Protein AF-A0ABD6AUE1-F1 (afdb_monomer_lite)

Organism: NCBI:txid2071873

pLDDT: mean 73.83, std 18.12, range [36.0, 93.94]

Structure (mmCIF, N/CA/C/O b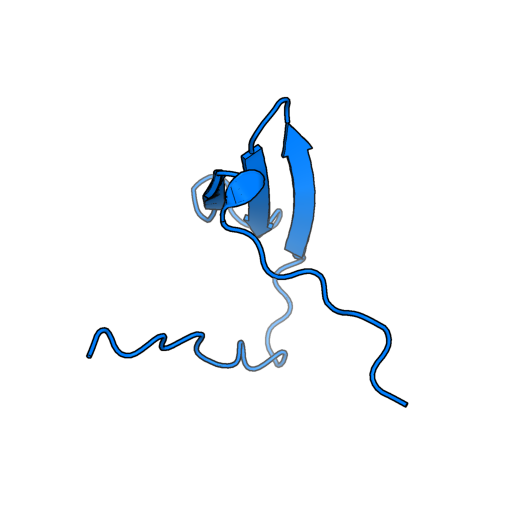ackbone):
data_AF-A0ABD6AUE1-F1
#
_entry.id   AF-A0ABD6AUE1-F1
#
loop_
_atom_site.group_PDB
_atom_site.id
_atom_site.type_symbol
_atom_site.label_atom_id
_atom_site.label_alt_id
_atom_site.label_comp_id
_atom_site.label_asym_id
_atom_site.label_entity_id
_atom_site.label_seq_id
_atom_site.pdbx_PDB_ins_code
_atom_site.Cartn_x
_atom_site.Cartn_y
_atom_site.Cartn_z
_atom_site.occupancy
_atom_site.B_iso_or_equiv
_atom_site.auth_seq_id
_atom_site.auth_comp_id
_atom_site.auth_asym_id
_atom_site.auth_atom_id
_atom_site.pdbx_PDB_model_num
ATOM 1 N N . MET A 1 1 ? -20.445 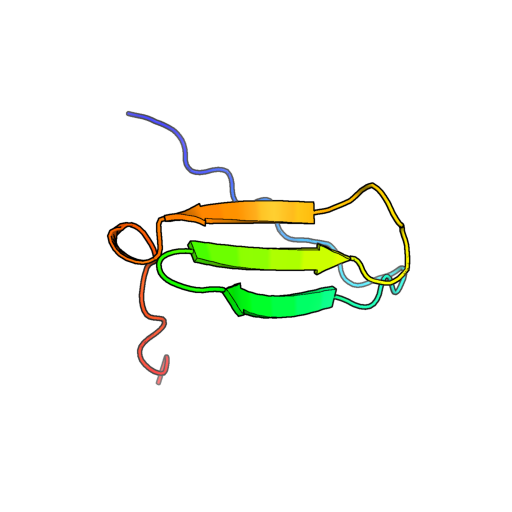6.292 -12.505 1.00 36.00 1 MET A N 1
ATOM 2 C CA . MET A 1 1 ? -19.748 5.042 -12.142 1.00 36.00 1 MET A CA 1
ATOM 3 C C . MET A 1 1 ? -18.262 5.349 -12.136 1.00 36.00 1 MET A C 1
ATOM 5 O O . MET A 1 1 ? -17.792 5.781 -13.182 1.00 36.00 1 MET A O 1
ATOM 9 N N . PRO A 1 2 ? -17.534 5.261 -11.013 1.00 41.94 2 PRO A N 1
ATOM 10 C CA . PRO A 1 2 ? -16.094 5.453 -11.066 1.00 41.94 2 PRO A CA 1
ATOM 11 C C . PRO A 1 2 ? -15.480 4.236 -11.763 1.00 41.94 2 PRO A C 1
ATOM 13 O O . PRO A 1 2 ? -15.633 3.103 -11.308 1.00 41.94 2 PRO A O 1
ATOM 16 N N . SER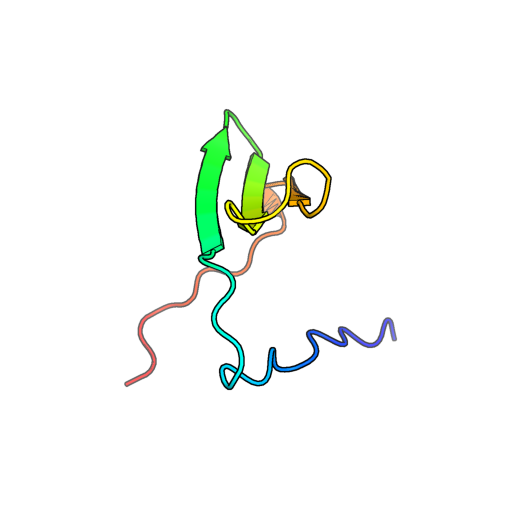 A 1 3 ? -14.846 4.470 -12.908 1.00 46.94 3 SER A N 1
ATOM 17 C CA . SER A 1 3 ? -14.071 3.461 -13.621 1.00 46.94 3 SER A CA 1
ATOM 18 C C . SER A 1 3 ? -12.859 3.100 -12.767 1.00 46.94 3 SER A C 1
ATOM 20 O O . SER A 1 3 ? -11.936 3.900 -12.639 1.00 46.94 3 SER A O 1
ATOM 22 N N . ASN A 1 4 ? -12.862 1.916 -12.154 1.00 49.50 4 ASN A N 1
ATOM 23 C CA . ASN A 1 4 ? -11.666 1.367 -11.526 1.00 49.50 4 ASN A CA 1
ATOM 24 C C . ASN A 1 4 ? -10.724 0.881 -12.634 1.00 49.50 4 ASN A C 1
ATOM 26 O O . ASN A 1 4 ? -10.785 -0.267 -13.068 1.00 49.50 4 ASN A O 1
ATOM 30 N N . SER A 1 5 ? -9.898 1.788 -13.146 1.00 46.16 5 SER A N 1
ATOM 31 C CA . SER A 1 5 ? -8.812 1.466 -14.063 1.00 46.16 5 SER A CA 1
ATOM 32 C C . SER A 1 5 ? -7.592 1.019 -13.259 1.00 46.16 5 SER A C 1
ATOM 34 O O . SER A 1 5 ? -6.610 1.752 -13.150 1.00 46.16 5 SER A O 1
ATOM 36 N N . ALA A 1 6 ? -7.643 -0.184 -12.688 1.00 46.59 6 ALA A N 1
ATOM 37 C CA . ALA A 1 6 ? -6.415 -0.891 -12.351 1.00 46.59 6 ALA A CA 1
ATOM 38 C C . ALA A 1 6 ? -5.770 -1.303 -13.683 1.00 46.59 6 ALA A C 1
ATOM 40 O O . ALA A 1 6 ? -6.126 -2.320 -14.279 1.00 46.59 6 ALA A O 1
ATOM 41 N N . ALA A 1 7 ? -4.911 -0.436 -14.223 1.00 46.47 7 ALA A N 1
ATOM 42 C CA . ALA A 1 7 ? -4.149 -0.735 -15.425 1.00 46.47 7 ALA A CA 1
ATOM 43 C C . ALA A 1 7 ? -3.266 -1.960 -15.154 1.00 46.47 7 ALA A C 1
ATOM 45 O O . ALA A 1 7 ? -2.590 -2.021 -14.126 1.00 46.47 7 ALA A O 1
ATOM 46 N N . ARG A 1 8 ? -3.286 -2.946 -16.060 1.00 46.97 8 ARG A N 1
ATOM 47 C CA . ARG A 1 8 ? -2.325 -4.052 -16.021 1.00 46.97 8 ARG A CA 1
ATOM 48 C C . ARG A 1 8 ? -0.922 -3.455 -16.098 1.00 46.97 8 ARG A C 1
ATOM 50 O O . ARG A 1 8 ? -0.599 -2.797 -17.083 1.00 46.97 8 ARG A O 1
ATOM 57 N N . ALA A 1 9 ? -0.120 -3.677 -15.061 1.00 51.53 9 ALA A N 1
ATOM 58 C CA . ALA A 1 9 ? 1.314 -3.471 -15.143 1.00 51.53 9 ALA A CA 1
ATOM 59 C C . ALA A 1 9 ? 1.852 -4.539 -16.099 1.00 51.53 9 ALA A C 1
ATOM 61 O O . ALA A 1 9 ? 1.819 -5.729 -15.785 1.00 51.53 9 ALA A O 1
ATOM 62 N N . ASP A 1 10 ? 2.248 -4.124 -17.298 1.00 50.06 10 ASP A N 1
ATOM 63 C CA . ASP A 1 10 ? 2.951 -4.992 -18.233 1.00 50.06 10 ASP A CA 1
ATOM 64 C C . ASP A 1 10 ? 4.302 -5.332 -17.588 1.00 50.06 10 ASP A C 1
ATOM 66 O O . ASP A 1 10 ? 5.196 -4.490 -17.501 1.00 50.06 10 ASP A O 1
ATOM 70 N N . ALA A 1 11 ? 4.414 -6.547 -17.049 1.00 52.56 11 ALA A N 1
ATOM 71 C CA . ALA A 1 11 ? 5.568 -7.057 -16.307 1.00 52.56 11 ALA A CA 1
ATOM 72 C C . ALA A 1 11 ? 6.724 -7.426 -17.253 1.00 52.56 11 ALA A C 1
ATOM 74 O O . ALA A 1 11 ? 7.181 -8.563 -17.285 1.00 52.56 11 ALA A O 1
ATOM 75 N N . SER A 1 12 ? 7.124 -6.479 -18.102 1.00 51.34 12 SER A N 1
ATOM 76 C CA . SER A 1 12 ? 8.152 -6.680 -19.132 1.00 51.34 12 SER A CA 1
ATOM 77 C C . SER A 1 12 ? 9.363 -5.749 -18.951 1.00 51.34 12 SER A C 1
ATOM 79 O O . SER A 1 12 ? 10.122 -5.534 -19.893 1.00 51.34 12 SER A O 1
ATOM 81 N N . GLY A 1 13 ? 9.539 -5.174 -17.757 1.00 56.12 13 GLY A N 1
ATOM 82 C CA . GLY A 1 13 ? 10.630 -4.260 -17.404 1.00 56.12 13 GLY A CA 1
ATOM 83 C C . GLY A 1 13 ? 10.676 -4.062 -15.889 1.00 56.12 13 GLY A C 1
ATOM 84 O O . GLY A 1 13 ? 10.013 -3.175 -15.360 1.00 56.12 13 GLY A O 1
ATOM 85 N N . ASP A 1 14 ? 11.387 -4.964 -15.216 1.00 65.00 14 ASP A N 1
ATOM 86 C CA . ASP A 1 14 ? 11.142 -5.455 -13.851 1.00 65.00 14 ASP A CA 1
ATOM 87 C C . ASP A 1 14 ? 11.431 -4.457 -12.712 1.00 65.00 14 ASP A C 1
ATOM 89 O O . ASP A 1 14 ? 12.469 -4.516 -12.054 1.00 65.00 14 ASP A O 1
ATOM 93 N N . GLY A 1 15 ? 10.492 -3.554 -12.430 1.00 68.12 15 GLY A N 1
ATOM 94 C CA . GLY A 1 15 ? 10.405 -2.932 -11.106 1.00 68.12 15 GLY A CA 1
ATOM 95 C C . GLY A 1 15 ? 9.935 -3.966 -10.081 1.00 68.12 15 GLY A C 1
ATOM 96 O O . GLY A 1 15 ? 8.900 -4.609 -10.272 1.00 68.12 15 GLY A O 1
ATOM 97 N N . GLU A 1 16 ? 10.690 -4.158 -9.000 1.00 81.12 16 GLU A N 1
ATOM 98 C CA . GLU A 1 16 ? 10.276 -5.036 -7.905 1.00 81.12 16 GLU A CA 1
ATOM 99 C C . GLU A 1 16 ? 9.166 -4.353 -7.097 1.00 81.12 16 GLU A C 1
ATOM 101 O O . GLU A 1 16 ? 9.322 -3.227 -6.632 1.00 81.12 16 GLU A O 1
ATOM 106 N N . VAL A 1 17 ? 8.032 -5.030 -6.910 1.00 87.00 17 VAL A N 1
ATOM 107 C CA . VAL A 1 17 ? 6.897 -4.492 -6.148 1.00 87.00 17 VAL A CA 1
ATOM 108 C C . VAL A 1 17 ? 6.728 -5.266 -4.849 1.00 87.00 17 VAL A C 1
ATOM 110 O O . VAL A 1 17 ? 6.644 -6.494 -4.849 1.00 87.00 17 VAL A O 1
ATOM 113 N N . MET A 1 18 ? 6.608 -4.540 -3.738 1.00 87.94 18 MET A N 1
ATOM 114 C CA . MET A 1 18 ? 6.260 -5.094 -2.432 1.00 87.94 18 MET A CA 1
ATOM 115 C C . MET A 1 18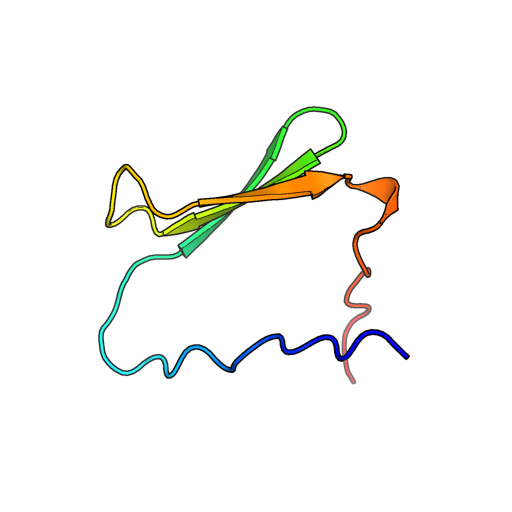 ? 4.917 -4.552 -1.952 1.00 87.94 18 MET A C 1
ATOM 117 O O . MET A 1 18 ? 4.571 -3.391 -2.172 1.00 87.94 18 MET A O 1
ATOM 121 N N . ALA A 1 19 ? 4.179 -5.398 -1.237 1.00 89.81 19 ALA A N 1
ATOM 122 C CA . ALA A 1 19 ? 2.970 -5.009 -0.530 1.00 89.81 19 ALA A CA 1
ATOM 123 C C . ALA A 1 19 ? 3.134 -5.261 0.971 1.00 89.81 19 ALA A C 1
ATOM 125 O O . ALA A 1 19 ? 3.636 -6.307 1.384 1.00 89.81 19 ALA A O 1
ATOM 126 N N . ALA A 1 20 ? 2.694 -4.308 1.787 1.00 89.69 20 ALA A N 1
ATOM 127 C CA . ALA A 1 20 ? 2.741 -4.404 3.239 1.00 89.69 20 ALA A CA 1
ATOM 128 C C . ALA A 1 20 ? 1.487 -3.798 3.872 1.00 89.69 20 ALA A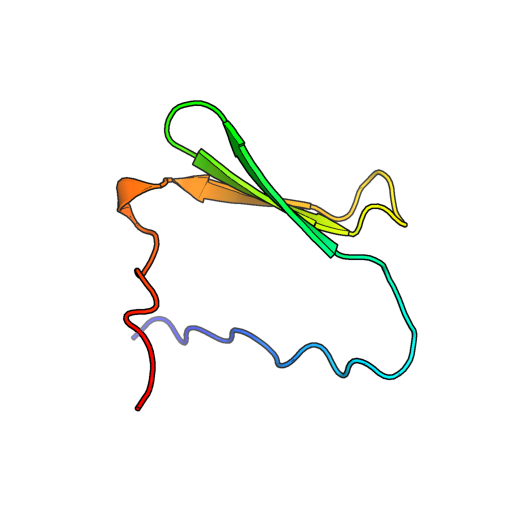 C 1
ATOM 130 O O . ALA A 1 20 ? 0.871 -2.875 3.335 1.00 89.69 20 ALA A O 1
ATOM 131 N N . ILE A 1 21 ? 1.131 -4.295 5.055 1.00 91.56 21 ILE A N 1
ATOM 132 C CA . ILE A 1 21 ? 0.096 -3.690 5.892 1.00 91.56 21 ILE A CA 1
ATOM 133 C C . ILE A 1 21 ? 0.786 -2.828 6.947 1.00 91.56 21 ILE A C 1
ATOM 135 O O . ILE A 1 21 ? 1.611 -3.320 7.714 1.00 91.56 21 ILE A O 1
ATOM 139 N N . SER A 1 22 ? 0.426 -1.546 6.999 1.00 87.75 22 SER A N 1
ATOM 140 C CA . SER A 1 22 ? 0.894 -0.602 8.016 1.00 87.75 22 SER A CA 1
ATOM 141 C C . SER A 1 22 ? -0.309 -0.022 8.753 1.00 87.75 22 SER A C 1
ATOM 143 O O . SER A 1 22 ? -1.051 0.818 8.232 1.00 87.75 22 SER A O 1
ATOM 145 N N . GLY A 1 23 ? -0.559 -0.537 9.959 1.00 92.75 23 GLY A N 1
ATOM 146 C CA . GLY A 1 23 ? -1.768 -0.233 10.721 1.00 92.75 23 GLY A CA 1
ATOM 147 C C . GLY A 1 23 ? -3.033 -0.597 9.939 1.00 92.75 23 GLY A C 1
ATOM 148 O O . GLY A 1 23 ? -3.253 -1.754 9.602 1.00 92.75 23 GLY A O 1
ATOM 149 N N . GLN A 1 24 ? -3.864 0.404 9.638 1.00 93.94 24 GLN A N 1
ATOM 150 C CA . GLN A 1 24 ? -5.129 0.241 8.905 1.00 93.94 24 GLN A CA 1
ATOM 151 C C . GLN A 1 24 ? -4.999 0.556 7.407 1.00 93.94 24 GLN A C 1
ATOM 153 O O . GLN A 1 24 ? -5.985 0.927 6.764 1.00 93.94 24 GLN A O 1
ATOM 158 N N . ARG A 1 25 ? -3.791 0.474 6.839 1.00 91.88 25 ARG A N 1
ATOM 159 C CA . ARG A 1 25 ? -3.552 0.760 5.419 1.00 91.88 25 ARG A CA 1
ATOM 160 C C . ARG A 1 25 ? -2.804 -0.372 4.735 1.00 91.88 25 ARG A C 1
ATOM 162 O O . ARG A 1 25 ? -1.878 -0.940 5.308 1.00 91.88 25 ARG A O 1
ATOM 169 N N . LEU A 1 26 ? -3.194 -0.642 3.495 1.00 91.00 26 LEU A N 1
ATOM 170 C CA . LEU A 1 26 ? -2.415 -1.429 2.548 1.00 91.00 26 LEU A CA 1
ATOM 171 C C . LEU A 1 26 ? -1.505 -0.468 1.781 1.00 91.00 26 LEU A C 1
ATOM 173 O O . LEU A 1 26 ? -1.977 0.537 1.243 1.00 91.00 26 LEU A O 1
ATOM 177 N N . VAL A 1 27 ? -0.212 -0.767 1.760 1.00 90.88 27 VAL A N 1
ATOM 178 C CA . VAL A 1 27 ? 0.805 -0.034 1.007 1.00 90.88 27 VAL A CA 1
ATOM 179 C C . VAL A 1 27 ? 1.334 -0.953 -0.081 1.00 90.88 27 VAL A C 1
ATOM 181 O O . VAL A 1 27 ? 1.676 -2.098 0.204 1.00 90.88 27 VAL A O 1
ATOM 184 N N . ILE A 1 28 ? 1.393 -0.450 -1.310 1.00 90.69 28 ILE A N 1
ATOM 185 C CA . ILE A 1 28 ? 2.017 -1.118 -2.453 1.00 90.69 28 ILE A CA 1
ATOM 186 C C . ILE A 1 28 ? 3.080 -0.161 -2.974 1.00 90.69 28 ILE A C 1
ATOM 188 O O . ILE A 1 28 ? 2.761 0.979 -3.310 1.00 90.69 28 ILE A O 1
ATOM 192 N N . ALA A 1 29 ? 4.329 -0.602 -3.001 1.00 90.25 29 ALA A N 1
ATOM 193 C CA . ALA A 1 29 ? 5.458 0.213 -3.421 1.00 90.25 29 ALA A CA 1
ATOM 194 C C . ALA A 1 29 ? 6.264 -0.526 -4.481 1.00 90.25 29 ALA A C 1
ATOM 196 O O . ALA A 1 29 ? 6.524 -1.721 -4.342 1.00 90.25 29 ALA A O 1
ATOM 197 N N . ASP A 1 30 ? 6.663 0.202 -5.516 1.00 89.62 30 ASP A N 1
ATOM 198 C CA . ASP A 1 30 ? 7.756 -0.210 -6.381 1.00 89.62 30 ASP A CA 1
ATOM 199 C C . ASP A 1 30 ? 9.064 0.105 -5.649 1.00 89.62 30 ASP A C 1
ATOM 201 O O . ASP A 1 30 ? 9.452 1.262 -5.527 1.00 89.62 30 ASP A O 1
ATOM 205 N N . ILE A 1 31 ? 9.725 -0.918 -5.114 1.00 84.12 31 ILE A N 1
ATOM 206 C CA . ILE A 1 31 ? 10.936 -0.754 -4.300 1.00 84.12 31 ILE A CA 1
ATOM 207 C C . ILE A 1 31 ? 12.177 -0.441 -5.141 1.00 84.12 31 ILE A C 1
ATOM 209 O O . ILE A 1 31 ? 13.241 -0.183 -4.583 1.00 84.12 31 ILE A O 1
ATOM 213 N N . SER A 1 32 ? 12.050 -0.429 -6.472 1.00 86.00 32 SER A N 1
ATOM 214 C CA . SER A 1 32 ? 13.102 0.065 -7.360 1.00 86.00 32 SER A CA 1
ATOM 215 C C . SER A 1 32 ? 13.101 1.597 -7.491 1.00 86.00 32 SER A C 1
ATOM 217 O O . SER A 1 32 ? 14.023 2.157 -8.090 1.00 86.00 32 SER A O 1
ATOM 219 N N . ARG A 1 33 ? 12.084 2.290 -6.943 1.00 80.50 33 ARG A N 1
ATOM 220 C CA . ARG A 1 33 ? 11.895 3.747 -7.043 1.00 80.50 33 ARG A CA 1
ATOM 221 C C . ARG A 1 33 ? 11.380 4.354 -5.733 1.00 80.50 33 ARG A C 1
ATOM 223 O O . ARG A 1 33 ? 10.306 4.008 -5.257 1.00 80.50 33 ARG A O 1
ATOM 230 N N . ASP A 1 34 ? 12.088 5.345 -5.198 1.00 80.88 34 ASP A N 1
ATOM 231 C CA . ASP A 1 34 ? 11.791 5.928 -3.876 1.00 80.88 34 ASP A CA 1
ATOM 232 C C . ASP A 1 34 ? 10.440 6.671 -3.777 1.00 80.88 34 ASP A C 1
ATOM 234 O O . ASP A 1 34 ? 9.898 6.847 -2.684 1.00 80.88 34 ASP A O 1
ATOM 238 N N . ASP A 1 35 ? 9.879 7.124 -4.899 1.00 84.44 35 ASP A N 1
ATOM 239 C CA . ASP A 1 35 ? 8.681 7.970 -4.955 1.00 84.44 35 ASP A CA 1
ATOM 240 C C . ASP A 1 35 ? 7.456 7.283 -5.583 1.00 84.44 35 ASP A C 1
ATOM 242 O O . ASP A 1 35 ? 6.396 7.899 -5.722 1.00 84.44 35 ASP A O 1
ATOM 246 N N . ALA A 1 36 ? 7.562 5.994 -5.914 1.00 86.12 36 ALA A N 1
ATOM 247 C CA . ALA A 1 36 ? 6.514 5.241 -6.594 1.00 86.12 36 ALA A CA 1
ATOM 248 C C . ALA A 1 36 ? 5.786 4.288 -5.634 1.00 86.12 36 ALA A C 1
ATOM 250 O O . ALA A 1 36 ? 6.011 3.076 -5.612 1.00 86.12 36 ALA A O 1
ATOM 251 N N . TRP A 1 37 ? 4.859 4.839 -4.851 1.00 89.44 37 TRP A N 1
ATOM 252 C CA . TRP A 1 37 ? 4.036 4.063 -3.925 1.00 89.44 37 TRP A CA 1
ATOM 253 C C . TRP A 1 37 ? 2.577 4.515 -3.907 1.00 89.44 37 TRP A C 1
ATOM 255 O O . TRP A 1 37 ? 2.228 5.652 -4.227 1.00 89.44 37 TRP A O 1
ATOM 265 N N . LEU A 1 38 ? 1.711 3.592 -3.500 1.00 90.25 38 LEU A N 1
ATOM 266 C CA . LEU A 1 38 ? 0.288 3.805 -3.285 1.00 90.25 38 LEU A CA 1
ATOM 267 C C . LEU A 1 38 ? -0.085 3.333 -1.882 1.00 90.25 38 LEU A C 1
ATOM 269 O O . LEU A 1 38 ? 0.392 2.303 -1.405 1.00 90.25 38 LEU A O 1
ATOM 273 N N . SER A 1 39 ? -0.978 4.070 -1.222 1.00 90.50 39 SER A N 1
ATOM 274 C CA . SER A 1 39 ? -1.562 3.654 0.051 1.00 90.50 39 SER A CA 1
ATOM 275 C C . SER A 1 39 ? -3.068 3.824 0.040 1.00 90.50 39 SER A C 1
ATOM 277 O O . SER A 1 39 ? -3.591 4.896 -0.271 1.00 90.50 39 SER A O 1
ATOM 279 N N . VAL A 1 40 ? -3.766 2.764 0.433 1.00 90.19 40 VAL A N 1
ATOM 280 C CA . VAL A 1 40 ? -5.227 2.724 0.505 1.00 90.19 40 VAL A CA 1
ATOM 281 C C . VAL A 1 40 ? -5.680 2.269 1.895 1.00 90.19 40 VAL A C 1
ATOM 283 O O . VAL A 1 40 ? -4.967 1.509 2.557 1.00 90.19 40 VAL A O 1
ATOM 286 N N . PRO A 1 41 ? -6.834 2.746 2.405 1.00 93.56 41 PRO A N 1
ATOM 287 C CA . PRO A 1 41 ? -7.415 2.206 3.632 1.00 93.56 41 PRO A CA 1
ATOM 288 C C . PRO A 1 41 ? -7.689 0.707 3.485 1.00 93.56 41 PRO A C 1
ATOM 290 O O . PRO A 1 41 ? -8.336 0.295 2.526 1.00 93.56 41 PRO A O 1
ATOM 293 N N . LEU A 1 42 ? -7.258 -0.093 4.461 1.00 87.31 42 LEU A N 1
ATOM 294 C CA . LEU A 1 42 ? -7.407 -1.550 4.436 1.00 87.31 42 LEU A CA 1
ATOM 295 C C . LEU A 1 42 ? -8.882 -1.977 4.382 1.00 87.31 42 LEU A C 1
ATOM 297 O O . LEU A 1 42 ? -9.218 -2.944 3.713 1.00 87.31 42 LEU A O 1
ATOM 301 N N . ALA A 1 43 ? -9.773 -1.213 5.022 1.00 87.94 43 ALA A N 1
ATOM 302 C CA . ALA A 1 43 ? -11.217 -1.459 5.008 1.00 87.94 43 ALA A CA 1
ATOM 303 C C . ALA A 1 43 ? -11.861 -1.337 3.612 1.00 87.94 43 ALA A C 1
ATOM 305 O O . ALA A 1 43 ? -12.964 -1.833 3.407 1.00 87.94 43 ALA A O 1
ATOM 306 N N . GLY A 1 44 ? -11.200 -0.656 2.669 1.00 80.75 44 GLY A N 1
ATOM 307 C CA . GLY A 1 44 ? -11.646 -0.533 1.280 1.00 80.75 44 GLY A CA 1
ATOM 308 C C . GLY A 1 44 ? -10.955 -1.506 0.324 1.00 80.75 44 GLY A C 1
ATOM 309 O O . GLY A 1 44 ? -11.245 -1.479 -0.870 1.00 80.75 44 GLY A O 1
ATOM 310 N N . SER A 1 45 ? -10.028 -2.331 0.819 1.00 79.38 45 SER A N 1
ATOM 311 C CA . SER A 1 45 ? -9.309 -3.302 0.001 1.00 79.38 45 SER A CA 1
ATOM 312 C C . SER A 1 45 ? -10.184 -4.521 -0.283 1.00 79.38 45 SER A C 1
ATOM 314 O O . SER A 1 45 ? -10.861 -5.042 0.602 1.00 79.38 45 SER A O 1
ATOM 316 N N . VAL A 1 46 ? -10.143 -5.000 -1.524 1.00 76.88 46 VAL A N 1
ATOM 317 C CA . VAL A 1 46 ? -10.808 -6.244 -1.919 1.00 76.88 46 VAL A CA 1
ATOM 318 C C . VAL A 1 46 ? -9.901 -7.408 -1.530 1.00 76.88 46 VAL A C 1
ATOM 320 O O . VAL A 1 46 ? -8.749 -7.463 -1.959 1.00 76.88 46 VAL A O 1
ATOM 323 N N . ALA A 1 47 ? -10.414 -8.331 -0.717 1.00 73.81 47 ALA A N 1
ATOM 324 C CA . ALA A 1 47 ? -9.759 -9.613 -0.509 1.00 73.81 47 ALA A CA 1
ATOM 325 C C . ALA A 1 47 ? -9.818 -10.402 -1.820 1.00 73.81 47 ALA A C 1
ATOM 327 O O . ALA A 1 47 ? -10.899 -10.628 -2.367 1.00 73.81 47 ALA A O 1
ATOM 328 N N . VAL A 1 48 ? -8.654 -10.797 -2.330 1.00 70.81 48 VAL A N 1
ATOM 329 C CA . VAL A 1 48 ? -8.589 -11.785 -3.403 1.00 70.81 48 VAL A CA 1
ATOM 330 C C . VAL A 1 48 ? -8.768 -13.135 -2.725 1.00 70.81 48 VAL A C 1
ATOM 332 O O . VAL A 1 48 ? -7.814 -13.698 -2.197 1.00 70.81 48 VAL A O 1
ATOM 335 N N . ASP A 1 49 ? -10.017 -13.587 -2.638 1.00 65.62 49 ASP A N 1
ATOM 336 C CA . ASP A 1 49 ? -10.294 -14.983 -2.317 1.00 65.62 49 ASP A CA 1
ATOM 337 C C . ASP A 1 49 ? -9.821 -15.826 -3.508 1.00 65.62 49 ASP A C 1
ATOM 339 O O . ASP A 1 49 ? -9.980 -15.414 -4.661 1.00 65.62 49 ASP A O 1
ATOM 343 N N . ASP A 1 50 ? -9.159 -16.942 -3.219 1.00 58.06 50 ASP A N 1
ATOM 344 C CA . ASP A 1 50 ? -8.376 -17.724 -4.178 1.00 58.06 50 ASP A CA 1
ATOM 345 C C . ASP A 1 50 ? -9.223 -18.047 -5.427 1.00 58.06 50 ASP A C 1
ATOM 347 O O . ASP A 1 50 ? -10.237 -18.750 -5.351 1.00 58.06 50 ASP A O 1
ATOM 351 N N . HIS A 1 51 ? -8.856 -17.480 -6.583 1.00 55.03 51 HIS A N 1
ATOM 352 C CA . HIS A 1 51 ? -9.526 -17.762 -7.852 1.00 55.03 51 HIS A CA 1
ATOM 353 C C . HIS A 1 51 ? -9.221 -19.212 -8.245 1.00 55.03 51 HIS A C 1
ATOM 355 O O . HIS A 1 51 ? -8.181 -19.497 -8.836 1.00 55.03 51 HIS A O 1
ATOM 361 N N . ARG A 1 52 ? -10.132 -20.125 -7.899 1.00 46.34 52 ARG A N 1
ATOM 362 C CA . ARG A 1 52 ? -10.199 -21.468 -8.485 1.00 46.34 52 ARG A CA 1
ATOM 363 C C . ARG A 1 52 ? -10.771 -21.448 -9.895 1.00 46.34 52 ARG A C 1
ATOM 365 O O . ARG A 1 52 ? -11.732 -20.681 -10.129 1.00 46.34 52 ARG A O 1
#

Secondary structure (DSSP, 8-state):
-----------SS---EEEEEETTEEEEEETTSTT-EEEEEGGGPPP-----

Foldseek 3Di:
DPPPCPDPPPPPPDQDWDWDDDPQWIKIARPVDPPGIDIDGNVPDDDPDPDD

Sequence (52 aa):
MPSNSAARADASGDGEVMAAISGQRLVIADISRDDAWLSVPLAGSVAVDDHR

Radius of gyration: 12.86 Å; chains: 1; bounding box: 33×29×30 Å

InterP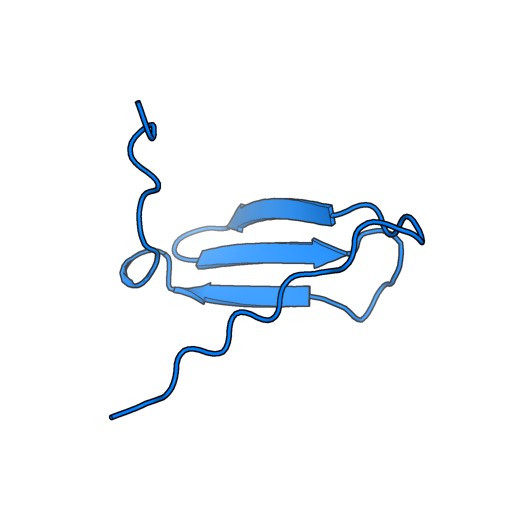ro domains:
  IPR055978 Protein of unknown function DUF7556 [PF24433] (1-52)